Protein AF-A0A5N4EJU9-F1 (afdb_monomer)

Nearest PDB structures (foldseek):
  7nyw-assembly1_B  TM=4.055E-01  e=7.767E+00  Photorhabdus thracensis

pLDDT: mean 76.39, std 13.67, range [37.38, 88.31]

Structure (mmCIF, N/CA/C/O backbone):
data_AF-A0A5N4EJU9-F1
#
_entry.id   AF-A0A5N4EJU9-F1
#
loop_
_atom_site.group_PDB
_atom_site.id
_atom_site.type_symbol
_atom_site.label_atom_id
_atom_site.label_alt_id
_atom_site.label_comp_id
_atom_site.label_asym_id
_atom_site.label_entity_id
_atom_site.label_seq_id
_atom_site.pdbx_PDB_ins_code
_atom_site.Cartn_x
_atom_site.Cartn_y
_atom_site.Cartn_z
_atom_site.occupancy
_atom_site.B_iso_or_equiv
_atom_site.auth_seq_id
_atom_site.auth_comp_id
_atom_site.auth_asym_id
_atom_site.auth_atom_id
_atom_site.pdbx_PDB_model_num
ATOM 1 N N . MET A 1 1 ? 27.956 -9.356 -20.769 1.00 39.44 1 MET A N 1
ATOM 2 C CA . MET A 1 1 ? 26.520 -9.019 -20.761 1.00 39.44 1 MET A CA 1
ATOM 3 C C . MET A 1 1 ? 26.353 -7.804 -19.874 1.00 39.44 1 MET A C 1
ATOM 5 O O . MET A 1 1 ? 26.616 -7.911 -18.686 1.00 39.44 1 MET A O 1
ATOM 9 N N . MET A 1 2 ? 26.038 -6.649 -20.455 1.00 42.97 2 MET A N 1
ATOM 10 C CA . MET A 1 2 ? 25.545 -5.505 -19.690 1.00 42.97 2 MET A CA 1
ATOM 11 C C . MET A 1 2 ? 24.035 -5.696 -19.632 1.00 42.97 2 MET A C 1
ATOM 13 O O . MET A 1 2 ? 23.384 -5.613 -20.667 1.00 42.97 2 MET A O 1
ATOM 17 N N . VAL A 1 3 ? 23.520 -6.094 -18.470 1.00 47.19 3 VAL A N 1
ATOM 18 C CA . VAL A 1 3 ? 22.075 -6.094 -18.216 1.00 47.19 3 VAL A CA 1
ATOM 19 C C . VAL A 1 3 ? 21.650 -4.637 -18.324 1.00 47.19 3 VAL A C 1
ATOM 21 O O . VAL A 1 3 ? 22.240 -3.786 -17.652 1.00 47.19 3 VAL A O 1
ATOM 24 N N . GLU A 1 4 ? 20.727 -4.327 -19.232 1.00 47.16 4 GLU A N 1
ATOM 25 C CA . GLU A 1 4 ? 20.245 -2.960 -19.367 1.00 47.16 4 GLU A CA 1
ATOM 26 C C . GLU A 1 4 ? 19.667 -2.499 -18.019 1.00 47.16 4 GLU A C 1
ATOM 28 O O . GLU A 1 4 ? 19.055 -3.287 -17.292 1.00 47.16 4 GLU A O 1
ATOM 33 N N . PRO A 1 5 ? 19.845 -1.226 -17.631 1.00 54.81 5 PRO A N 1
ATOM 34 C CA . PRO A 1 5 ? 19.404 -0.729 -16.329 1.00 54.81 5 PRO A CA 1
ATOM 35 C C . PRO A 1 5 ? 17.876 -0.759 -16.111 1.00 54.81 5 PRO A C 1
ATOM 37 O O . PRO A 1 5 ? 17.426 -0.332 -15.048 1.00 54.81 5 PRO A O 1
ATOM 40 N N . LYS A 1 6 ? 17.095 -1.229 -17.092 1.00 54.69 6 LYS A N 1
ATOM 41 C CA . LYS A 1 6 ? 15.637 -1.378 -17.037 1.00 54.69 6 LYS A CA 1
ATOM 42 C C . LYS A 1 6 ? 15.220 -2.743 -16.459 1.00 54.69 6 LYS A C 1
ATOM 44 O O . LYS A 1 6 ? 14.422 -2.773 -15.532 1.00 54.69 6 LYS A O 1
ATOM 49 N N . ASP A 1 7 ? 15.878 -3.835 -16.861 1.00 59.38 7 ASP A N 1
ATOM 50 C CA . ASP A 1 7 ? 15.485 -5.206 -16.483 1.00 59.38 7 ASP A CA 1
ATOM 51 C C . ASP A 1 7 ? 15.632 -5.532 -14.987 1.00 59.38 7 ASP A C 1
ATOM 53 O O . ASP A 1 7 ? 14.846 -6.298 -14.431 1.00 59.38 7 ASP A O 1
ATOM 57 N N . TRP A 1 8 ? 16.645 -4.988 -14.303 1.00 54.78 8 TRP A N 1
ATOM 58 C CA . TRP A 1 8 ? 16.838 -5.278 -12.873 1.00 54.78 8 TRP A CA 1
ATOM 59 C C . TRP A 1 8 ? 15.823 -4.546 -11.989 1.00 54.78 8 TRP A C 1
ATOM 61 O O . TRP A 1 8 ? 15.387 -5.106 -10.987 1.00 54.78 8 TRP A O 1
ATOM 71 N N . LYS A 1 9 ? 15.406 -3.337 -12.393 1.00 64.50 9 LYS A N 1
ATOM 72 C CA . LYS A 1 9 ? 14.391 -2.550 -11.678 1.00 64.50 9 LYS A CA 1
ATOM 73 C C . LYS A 1 9 ? 13.004 -3.166 -11.810 1.00 64.50 9 LYS A C 1
ATOM 75 O O . LYS A 1 9 ? 12.245 -3.149 -10.847 1.00 6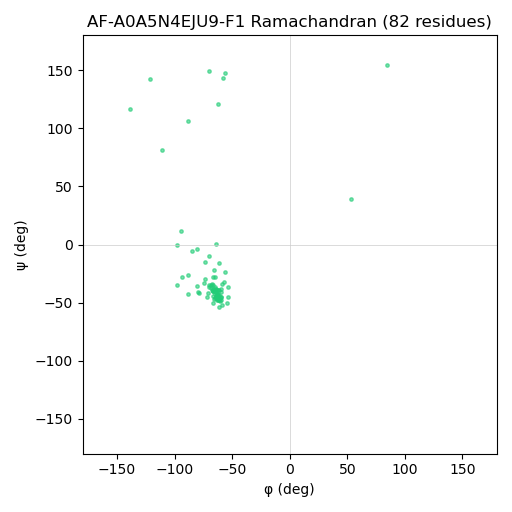4.50 9 LYS A O 1
ATOM 80 N N . ASP A 1 10 ? 12.697 -3.735 -12.976 1.00 71.56 10 ASP A N 1
ATOM 81 C CA . ASP A 1 10 ? 11.435 -4.442 -13.203 1.00 71.56 10 ASP A CA 1
ATOM 82 C C . ASP A 1 10 ? 11.356 -5.718 -12.349 1.00 71.56 10 ASP A C 1
ATOM 84 O O . ASP A 1 10 ? 10.328 -5.976 -11.725 1.00 71.56 10 ASP A O 1
ATOM 88 N N . ARG A 1 11 ? 12.463 -6.466 -12.217 1.00 74.12 11 ARG A N 1
ATOM 89 C CA . ARG A 1 11 ? 12.517 -7.638 -11.324 1.00 74.12 11 ARG A CA 1
ATOM 90 C C . ARG A 1 11 ? 12.400 -7.270 -9.846 1.00 74.12 11 ARG A C 1
ATOM 92 O O . ARG A 1 11 ? 11.701 -7.962 -9.118 1.00 74.12 11 ARG A O 1
ATOM 99 N N . GLU A 1 12 ? 13.034 -6.188 -9.397 1.00 78.12 12 GLU A N 1
ATOM 100 C CA . GLU A 1 12 ? 12.868 -5.709 -8.015 1.00 78.12 12 GLU A CA 1
ATOM 101 C C . GLU A 1 12 ? 11.429 -5.273 -7.719 1.00 78.12 12 GLU A C 1
ATOM 103 O O . GLU A 1 12 ? 10.910 -5.543 -6.635 1.00 78.12 12 GLU A O 1
ATOM 108 N N . LEU A 1 13 ? 10.763 -4.624 -8.677 1.00 80.94 13 LEU A N 1
ATOM 109 C CA . LEU A 1 13 ? 9.352 -4.268 -8.550 1.00 80.94 13 LEU A CA 1
ATOM 110 C C . LEU A 1 13 ? 8.454 -5.505 -8.486 1.00 80.94 13 LEU A C 1
ATOM 112 O O . LEU A 1 13 ? 7.554 -5.549 -7.649 1.00 80.94 13 LEU A O 1
ATOM 116 N N . GLU A 1 14 ? 8.706 -6.515 -9.322 1.00 82.38 14 GLU A N 1
ATOM 117 C CA . GLU A 1 14 ? 8.003 -7.798 -9.235 1.00 82.38 14 GLU A CA 1
ATOM 118 C C . GLU A 1 14 ? 8.217 -8.471 -7.876 1.00 82.38 14 GLU A C 1
ATOM 120 O O . GLU A 1 14 ? 7.255 -8.933 -7.266 1.00 82.38 14 GLU A O 1
ATOM 125 N N . GLU A 1 15 ? 9.449 -8.503 -7.364 1.00 85.69 15 GLU A N 1
ATOM 126 C CA . GLU A 1 15 ? 9.758 -9.105 -6.063 1.00 85.69 15 GLU A CA 1
ATOM 127 C C . GLU A 1 15 ? 9.060 -8.371 -4.908 1.00 85.69 15 GLU A C 1
ATOM 129 O O . GLU A 1 15 ? 8.473 -9.015 -4.033 1.00 85.69 15 GLU A O 1
ATOM 134 N N . LEU A 1 16 ? 9.051 -7.034 -4.929 1.00 84.44 16 LEU A N 1
ATOM 135 C CA . LEU A 1 16 ? 8.316 -6.213 -3.962 1.00 84.44 16 LEU A CA 1
ATOM 136 C C . LEU A 1 16 ? 6.806 -6.448 -4.046 1.00 84.44 16 LEU A C 1
ATOM 138 O O . LEU A 1 16 ? 6.150 -6.565 -3.011 1.00 84.44 16 LEU A O 1
ATOM 142 N N . LEU A 1 17 ? 6.255 -6.552 -5.256 1.00 84.81 17 LEU A N 1
ATOM 143 C CA . LEU A 1 17 ? 4.834 -6.815 -5.469 1.00 84.81 17 LEU A CA 1
ATOM 144 C C . LEU A 1 17 ? 4.446 -8.200 -4.945 1.00 84.81 17 LEU A C 1
ATOM 146 O O . LEU A 1 17 ? 3.469 -8.331 -4.208 1.00 84.81 17 LEU A O 1
ATOM 150 N N . VAL A 1 18 ? 5.237 -9.228 -5.255 1.00 87.19 18 VAL A N 1
ATOM 151 C CA . VAL A 1 18 ? 5.016 -10.592 -4.759 1.00 87.19 18 VAL A CA 1
ATOM 152 C C . VAL A 1 18 ? 5.131 -10.649 -3.234 1.00 87.19 18 VAL A C 1
ATOM 154 O O . VAL A 1 18 ? 4.276 -11.260 -2.594 1.00 87.19 18 VAL A O 1
ATOM 157 N N . SER A 1 19 ? 6.130 -9.990 -2.636 1.00 87.12 19 SER A N 1
ATOM 158 C CA . SER A 1 19 ? 6.279 -9.916 -1.174 1.00 87.12 19 SER A CA 1
ATOM 159 C C . SER A 1 19 ? 5.083 -9.225 -0.517 1.00 87.12 19 SER A C 1
ATOM 161 O O . SER A 1 19 ? 4.496 -9.763 0.426 1.00 87.12 19 SER A O 1
ATOM 163 N N . ALA A 1 20 ? 4.663 -8.076 -1.050 1.00 85.56 20 ALA A N 1
ATOM 164 C CA . ALA A 1 20 ? 3.543 -7.316 -0.512 1.00 85.56 20 ALA A CA 1
ATOM 165 C C . ALA A 1 20 ? 2.229 -8.108 -0.592 1.00 85.56 20 ALA A C 1
ATOM 167 O O . ALA A 1 20 ? 1.492 -8.180 0.392 1.00 85.56 20 ALA A O 1
ATOM 168 N N . VAL A 1 21 ? 1.968 -8.777 -1.721 1.00 87.00 21 VAL A N 1
ATOM 169 C CA . VAL A 1 21 ? 0.801 -9.658 -1.888 1.00 87.00 21 VAL A CA 1
ATOM 170 C C . VAL A 1 21 ? 0.868 -10.861 -0.945 1.00 87.00 21 VAL A C 1
ATOM 172 O O . VAL A 1 21 ? -0.155 -11.246 -0.387 1.00 87.00 21 VAL A O 1
ATOM 175 N N . GLN A 1 22 ? 2.045 -11.449 -0.710 1.00 86.25 22 GLN A N 1
ATOM 176 C CA . GLN A 1 22 ? 2.191 -12.554 0.246 1.00 86.25 22 GLN A CA 1
ATOM 177 C C . GLN A 1 22 ? 1.952 -12.125 1.699 1.00 86.25 22 GLN A C 1
ATOM 179 O O . GLN A 1 22 ? 1.424 -12.915 2.480 1.00 86.25 22 GLN A O 1
ATOM 184 N N . LYS A 1 23 ? 2.329 -10.897 2.073 1.00 85.19 23 LYS A N 1
ATOM 185 C CA . LYS A 1 23 ? 2.155 -10.380 3.441 1.00 85.19 23 LYS A CA 1
ATOM 186 C C . LYS A 1 23 ? 0.742 -9.892 3.726 1.00 85.19 23 LYS A C 1
ATOM 188 O O . LYS A 1 23 ? 0.234 -10.129 4.818 1.00 85.19 23 LYS A O 1
ATOM 193 N N . LEU A 1 24 ? 0.130 -9.204 2.766 1.00 82.38 24 LEU A N 1
ATOM 194 C CA . LEU A 1 24 ? -1.181 -8.572 2.923 1.00 82.38 24 LEU A CA 1
ATOM 195 C C . LEU A 1 24 ? -2.328 -9.476 2.452 1.00 82.38 24 LEU A C 1
ATOM 197 O O . LEU A 1 24 ? -3.436 -9.383 2.970 1.00 82.38 24 LEU A O 1
ATOM 201 N N . GLY A 1 25 ? -2.066 -10.373 1.501 1.00 87.00 25 GLY A N 1
ATOM 202 C CA . GLY A 1 25 ? -3.095 -11.038 0.706 1.00 87.00 25 GLY A CA 1
ATOM 203 C C . GLY A 1 25 ? -3.508 -10.182 -0.494 1.00 87.00 25 GLY A C 1
ATOM 204 O O . GLY A 1 25 ? -3.380 -8.960 -0.468 1.00 87.00 25 GLY A O 1
ATOM 205 N N . ALA A 1 26 ? -4.000 -10.821 -1.559 1.00 85.56 26 ALA A N 1
ATOM 206 C CA . ALA A 1 26 ? -4.323 -10.144 -2.819 1.00 85.56 26 ALA A CA 1
ATOM 207 C C . ALA A 1 26 ? -5.378 -9.034 -2.652 1.00 85.56 26 ALA A C 1
ATOM 209 O O . ALA A 1 26 ? -5.147 -7.913 -3.095 1.00 85.56 26 ALA A O 1
ATOM 210 N N . ASP A 1 27 ? -6.477 -9.322 -1.948 1.00 85.38 27 ASP A N 1
ATOM 211 C CA . ASP A 1 27 ? -7.593 -8.380 -1.787 1.00 85.38 27 ASP A CA 1
ATOM 212 C C . ASP A 1 27 ? -7.185 -7.141 -0.968 1.00 85.38 27 ASP A C 1
ATOM 214 O O . ASP A 1 27 ? -7.419 -6.004 -1.374 1.00 85.38 27 ASP A O 1
ATOM 218 N N . ALA A 1 28 ? -6.499 -7.347 0.163 1.00 85.19 28 ALA A N 1
ATOM 219 C CA . ALA A 1 28 ? -6.019 -6.248 0.999 1.00 85.19 28 ALA A CA 1
ATOM 220 C C . ALA A 1 28 ? -4.873 -5.471 0.334 1.00 85.19 28 ALA A C 1
ATOM 222 O O . ALA A 1 28 ? -4.790 -4.253 0.490 1.00 85.19 28 ALA A O 1
ATOM 223 N N . PHE A 1 29 ? -4.001 -6.142 -0.429 1.00 87.38 29 PHE A N 1
ATOM 224 C CA . PHE A 1 29 ? -2.977 -5.470 -1.227 1.00 87.38 29 PHE A CA 1
ATOM 225 C C . PHE A 1 29 ? -3.608 -4.532 -2.257 1.00 87.38 29 PHE A C 1
ATOM 227 O O . PHE A 1 29 ? -3.197 -3.378 -2.344 1.00 87.38 29 PHE A O 1
ATOM 234 N N . GLU A 1 30 ? -4.603 -4.998 -3.016 1.00 87.50 30 GLU A N 1
ATOM 235 C CA . GLU A 1 30 ? -5.260 -4.189 -4.045 1.00 87.50 30 GLU A CA 1
ATOM 236 C C . GLU A 1 30 ? -5.945 -2.955 -3.440 1.00 87.50 30 GLU A C 1
ATOM 238 O O . GLU A 1 30 ? -5.778 -1.839 -3.943 1.00 87.50 30 GLU A O 1
ATOM 243 N N . GLU A 1 31 ? -6.642 -3.129 -2.315 1.00 88.31 31 GLU A N 1
ATOM 244 C CA . GLU A 1 31 ? -7.298 -2.034 -1.599 1.00 88.31 31 GLU A CA 1
ATOM 245 C C . GLU A 1 31 ? -6.284 -0.995 -1.088 1.00 88.31 31 GLU A C 1
ATOM 247 O O . GLU A 1 31 ? -6.432 0.207 -1.341 1.00 88.31 31 GLU A O 1
ATOM 252 N N . VAL A 1 32 ? -5.203 -1.450 -0.443 1.00 87.44 32 VAL A N 1
ATOM 253 C CA . VAL A 1 32 ? -4.121 -0.585 0.053 1.00 87.44 32 VAL A CA 1
ATOM 254 C C . VAL A 1 32 ? -3.400 0.121 -1.096 1.00 87.44 32 VAL A C 1
ATOM 256 O O . VAL A 1 32 ? -3.159 1.328 -1.021 1.00 87.44 32 VAL A O 1
ATOM 259 N N . TYR A 1 33 ? -3.074 -0.594 -2.172 1.00 87.69 33 TYR A N 1
ATOM 260 C CA . TYR A 1 33 ? -2.380 -0.046 -3.335 1.00 87.69 33 TYR A CA 1
ATOM 261 C C . TYR A 1 33 ? -3.226 1.030 -4.028 1.00 87.69 33 TYR A C 1
ATOM 263 O O . TYR A 1 33 ? -2.737 2.135 -4.278 1.00 87.69 33 TYR A O 1
ATOM 271 N N . SER A 1 34 ? -4.510 0.756 -4.277 1.00 87.94 34 SER A N 1
ATOM 272 C CA . SER A 1 34 ? -5.441 1.709 -4.892 1.00 87.94 34 SER A CA 1
ATOM 273 C C . SER A 1 34 ? -5.631 2.964 -4.033 1.00 87.94 34 SER A C 1
ATOM 275 O O . SER A 1 34 ? -5.563 4.098 -4.537 1.00 87.94 34 SER A O 1
ATOM 277 N N . TYR A 1 35 ? -5.783 2.778 -2.717 1.00 88.31 35 TYR A N 1
ATOM 278 C CA . TYR A 1 35 ? -5.880 3.878 -1.765 1.00 88.31 35 TYR A CA 1
ATOM 279 C C . TYR A 1 35 ? -4.613 4.738 -1.762 1.00 88.31 35 TYR A C 1
ATOM 281 O O . TYR A 1 35 ? -4.693 5.949 -1.971 1.00 88.31 35 TYR A O 1
ATOM 289 N N . LEU A 1 36 ? -3.436 4.132 -1.580 1.00 86.12 36 LEU A N 1
ATOM 290 C CA . LEU A 1 36 ? -2.160 4.849 -1.507 1.00 86.12 36 LEU A CA 1
ATOM 291 C C . LEU A 1 36 ? -1.830 5.584 -2.807 1.00 86.12 36 LEU A C 1
ATOM 293 O O . LEU A 1 36 ? -1.350 6.721 -2.778 1.00 86.12 36 LEU A O 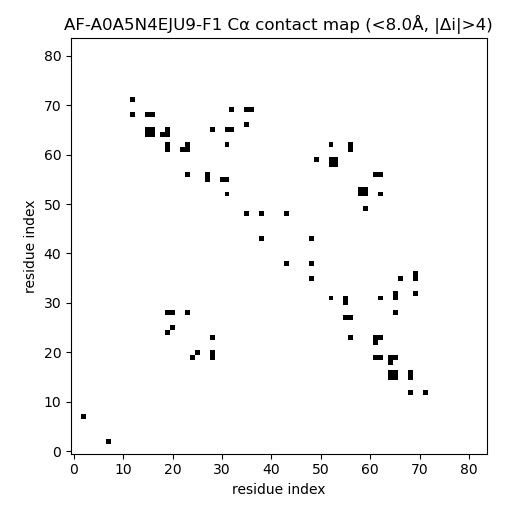1
ATOM 297 N N . LYS A 1 37 ? -2.128 4.972 -3.956 1.00 86.88 37 LYS A N 1
ATOM 298 C CA . LYS A 1 37 ? -1.960 5.598 -5.270 1.00 86.88 37 LYS A CA 1
ATOM 299 C C . LYS A 1 37 ? -2.817 6.857 -5.396 1.00 86.88 37 LYS A C 1
ATOM 301 O O . LYS A 1 37 ? -2.311 7.912 -5.783 1.00 86.88 37 LYS A O 1
ATOM 306 N N . SER A 1 38 ? -4.083 6.770 -4.992 1.00 87.06 38 SER A N 1
ATOM 307 C CA . SER A 1 38 ? -5.018 7.900 -4.988 1.00 87.06 38 SER A CA 1
ATOM 308 C C . SER A 1 38 ? -4.610 8.980 -3.982 1.00 87.06 38 SER A C 1
ATOM 310 O O . SER A 1 38 ? -4.577 10.164 -4.318 1.00 87.06 38 SER A O 1
ATOM 312 N N . ALA A 1 39 ? -4.218 8.586 -2.771 1.00 87.44 39 ALA A N 1
ATOM 313 C CA . ALA A 1 39 ? -3.758 9.481 -1.715 1.00 87.44 39 ALA A CA 1
ATOM 314 C C . ALA A 1 39 ? -2.518 10.280 -2.149 1.00 87.44 39 ALA A C 1
ATOM 316 O O . ALA A 1 39 ? -2.449 11.493 -1.945 1.00 87.44 39 ALA A O 1
ATOM 317 N N . ARG A 1 40 ? -1.567 9.639 -2.843 1.00 82.31 40 ARG A N 1
ATOM 318 C CA . ARG A 1 40 ? -0.383 10.306 -3.409 1.00 82.31 40 ARG A CA 1
ATOM 319 C C . ARG A 1 40 ? -0.729 11.289 -4.525 1.00 82.31 40 ARG A C 1
ATOM 321 O O . ARG A 1 40 ? -0.108 12.351 -4.594 1.00 82.31 40 ARG A O 1
ATOM 328 N N . GLN A 1 41 ? -1.703 10.974 -5.380 1.00 82.69 41 GLN A N 1
ATOM 329 C CA . GLN A 1 41 ? -2.196 11.912 -6.398 1.00 82.69 41 GLN A CA 1
ATOM 330 C C . GLN A 1 41 ? -2.877 13.130 -5.764 1.00 82.69 41 GLN A C 1
ATOM 332 O O . GLN A 1 41 ? -2.680 14.256 -6.216 1.00 82.69 41 GLN A O 1
ATOM 337 N N . GLN A 1 42 ? -3.622 12.910 -4.681 1.00 84.50 42 GLN A N 1
ATOM 338 C CA . GLN A 1 42 ? -4.325 13.952 -3.931 1.00 84.50 42 GLN A CA 1
ATOM 339 C C . GLN A 1 42 ? -3.418 14.717 -2.951 1.00 84.50 42 GLN A C 1
ATOM 341 O O . GLN A 1 42 ? -3.870 15.682 -2.342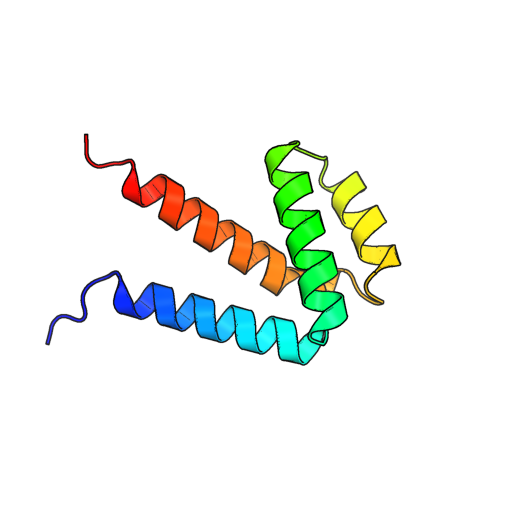 1.00 84.50 42 GLN A O 1
ATOM 346 N N . LYS A 1 43 ? -2.139 14.326 -2.818 1.00 81.19 43 LYS A N 1
ATOM 347 C CA . LYS A 1 43 ? -1.191 14.855 -1.819 1.00 81.19 43 LYS A CA 1
ATOM 348 C C . LYS A 1 43 ? -1.740 14.779 -0.386 1.00 81.19 43 LYS A C 1
ATOM 350 O O . LYS A 1 43 ? -1.535 15.703 0.400 1.00 81.19 43 LYS A O 1
ATOM 355 N N . ALA A 1 44 ? -2.433 13.688 -0.068 1.00 83.75 44 ALA A N 1
ATOM 356 C CA . ALA A 1 44 ? -2.921 13.420 1.278 1.00 83.75 44 ALA A CA 1
ATOM 357 C C . ALA A 1 44 ? -1.763 13.428 2.287 1.00 83.75 44 ALA A C 1
ATOM 359 O O . ALA A 1 44 ? -0.631 13.050 1.963 1.00 83.75 44 ALA A O 1
ATOM 360 N N . SER A 1 45 ? -2.052 13.861 3.511 1.00 82.31 45 SER A N 1
ATOM 361 C CA . SER A 1 45 ? -1.057 13.901 4.580 1.00 82.31 45 SER A CA 1
ATOM 362 C C . SER A 1 45 ? -0.687 12.490 5.038 1.00 82.31 45 SER A 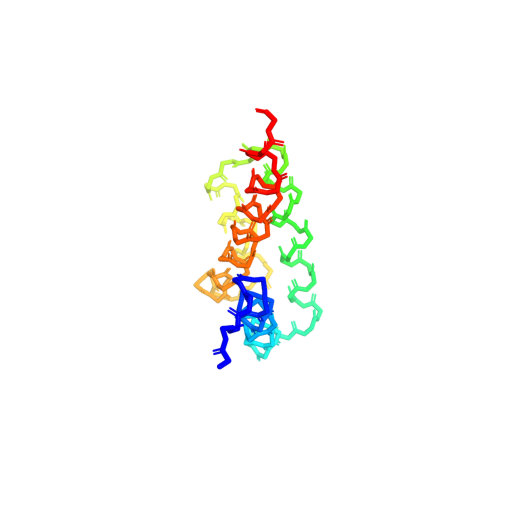C 1
ATOM 364 O O . SER A 1 45 ? -1.528 11.591 5.063 1.00 82.31 45 SER A O 1
ATOM 366 N N . GLU A 1 46 ? 0.556 12.298 5.487 1.00 79.75 46 GLU A N 1
ATOM 367 C CA . GLU A 1 46 ? 1.023 11.030 6.067 1.00 79.75 4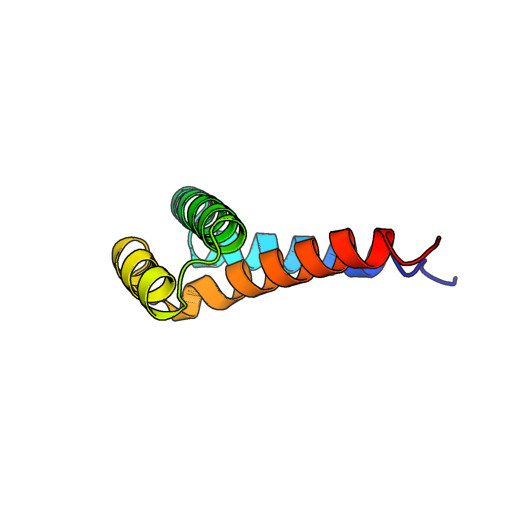6 GLU A CA 1
ATOM 368 C C . GLU A 1 46 ? 0.112 10.558 7.212 1.00 79.75 46 GLU A C 1
ATOM 370 O O . GLU A 1 46 ? -0.177 9.370 7.336 1.00 79.75 46 GLU A O 1
ATOM 375 N N . ALA A 1 47 ? -0.412 11.496 8.008 1.00 81.81 47 ALA A N 1
ATOM 376 C CA . ALA A 1 47 ? -1.342 11.194 9.092 1.00 81.81 47 ALA A CA 1
ATOM 377 C C . ALA A 1 47 ? -2.676 10.614 8.585 1.00 81.81 47 ALA A C 1
ATOM 379 O O . ALA A 1 47 ? -3.205 9.678 9.182 1.00 81.81 47 ALA A O 1
ATOM 380 N N . GLU A 1 48 ? -3.206 11.137 7.476 1.00 83.38 48 GLU A N 1
ATOM 381 C CA . GLU A 1 48 ? -4.445 10.648 6.856 1.00 83.38 48 GLU A CA 1
ATOM 382 C C . GLU A 1 48 ? -4.227 9.283 6.208 1.00 83.38 48 GLU A C 1
ATOM 384 O O . GLU A 1 48 ? -5.048 8.376 6.351 1.00 83.38 48 GLU A O 1
ATOM 389 N N . VAL A 1 49 ? -3.083 9.118 5.539 1.00 83.88 49 VAL A N 1
ATOM 390 C CA . VAL A 1 49 ? -2.672 7.843 4.956 1.00 83.88 49 VAL A CA 1
ATOM 391 C C . VAL A 1 49 ? -2.568 6.779 6.043 1.00 83.88 49 VAL A C 1
ATOM 393 O O . VAL A 1 49 ? -3.224 5.747 5.947 1.00 83.88 49 VAL A O 1
ATOM 396 N N . ARG A 1 50 ? -1.829 7.052 7.119 1.00 81.94 50 ARG A N 1
ATOM 397 C CA . ARG A 1 50 ? -1.649 6.117 8.231 1.00 81.94 50 ARG A CA 1
ATOM 398 C C . ARG A 1 50 ? -2.972 5.743 8.902 1.00 81.94 50 ARG A C 1
ATOM 400 O O . ARG A 1 50 ? -3.221 4.561 9.116 1.00 81.94 50 ARG A O 1
ATOM 407 N N . ALA A 1 51 ? -3.835 6.722 9.177 1.00 83.50 51 ALA A N 1
ATOM 408 C CA . ALA A 1 51 ? -5.134 6.483 9.807 1.00 83.50 51 ALA A CA 1
ATOM 409 C C . ALA A 1 51 ? -6.092 5.655 8.931 1.00 83.50 51 ALA A C 1
ATOM 411 O O . ALA A 1 51 ? -6.970 4.968 9.454 1.00 83.50 51 ALA A O 1
ATOM 412 N N . ALA A 1 52 ? -5.960 5.727 7.605 1.00 83.81 52 ALA A N 1
ATOM 413 C CA . ALA A 1 52 ? -6.715 4.875 6.695 1.00 83.81 52 ALA A CA 1
ATOM 414 C C . ALA A 1 52 ? -6.122 3.465 6.603 1.00 83.81 52 ALA A C 1
ATOM 416 O O . ALA A 1 52 ? -6.873 2.495 6.653 1.00 83.81 52 ALA A O 1
ATOM 417 N N . LEU A 1 53 ? -4.792 3.340 6.550 1.00 82.06 53 LEU A N 1
ATOM 418 C CA . LEU A 1 53 ? -4.119 2.040 6.525 1.00 82.06 53 LEU A CA 1
ATOM 419 C C . LEU A 1 53 ? -4.412 1.219 7.783 1.00 82.06 53 LEU A C 1
ATOM 421 O O . LEU A 1 53 ? -4.686 0.032 7.669 1.00 82.06 53 LEU A O 1
ATOM 425 N N . GLU A 1 54 ? -4.460 1.840 8.964 1.00 83.19 54 GLU A N 1
ATOM 426 C CA . GLU A 1 54 ? -4.816 1.159 10.223 1.00 83.19 54 GLU A CA 1
ATOM 427 C C . GLU A 1 54 ? -6.237 0.554 10.226 1.00 83.19 54 GLU A C 1
ATOM 429 O O . GLU A 1 54 ? -6.542 -0.283 11.073 1.00 83.19 54 GLU A O 1
ATOM 434 N N . LYS A 1 55 ? -7.113 0.948 9.289 1.00 81.75 55 LYS A N 1
ATOM 435 C CA . LYS A 1 55 ? -8.457 0.361 9.130 1.00 81.75 55 LYS A CA 1
ATOM 436 C C . LYS A 1 55 ? -8.478 -0.853 8.207 1.00 81.75 55 LYS A C 1
ATOM 438 O O . LYS A 1 55 ? -9.376 -1.678 8.336 1.00 81.75 55 LYS A O 1
ATOM 443 N N . VAL A 1 56 ? -7.532 -0.926 7.272 1.00 75.75 56 VAL A N 1
ATOM 444 C CA . VAL A 1 56 ? -7.466 -1.963 6.230 1.00 75.75 56 VAL A CA 1
ATOM 445 C C . VAL A 1 56 ? -6.487 -3.064 6.630 1.00 75.75 56 VAL A C 1
ATOM 447 O O . VAL A 1 56 ? -6.735 -4.239 6.377 1.00 75.75 56 VAL A O 1
ATOM 450 N N . VAL A 1 57 ? -5.397 -2.705 7.315 1.00 73.75 57 VAL A N 1
ATOM 451 C CA . VAL A 1 57 ? -4.370 -3.646 7.758 1.00 73.75 57 VAL A CA 1
ATOM 452 C C . VAL A 1 57 ? -4.194 -3.617 9.276 1.00 73.75 57 VAL A C 1
ATOM 454 O O . VAL A 1 57 ? -4.202 -2.551 9.892 1.00 73.75 57 VAL A O 1
ATOM 457 N N . PRO A 1 58 ? -3.958 -4.779 9.910 1.00 71.75 58 PRO A N 1
ATOM 458 C CA . PRO A 1 58 ? -3.726 -4.854 11.351 1.00 71.75 58 PRO A CA 1
ATOM 459 C C . PRO A 1 58 ? -2.424 -4.162 11.782 1.00 71.75 58 PRO A C 1
ATOM 461 O O . PRO A 1 58 ? -2.27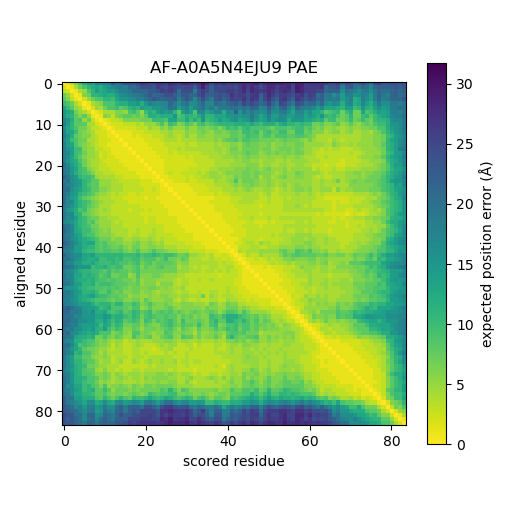9 -3.786 12.946 1.00 71.75 58 PRO A O 1
ATOM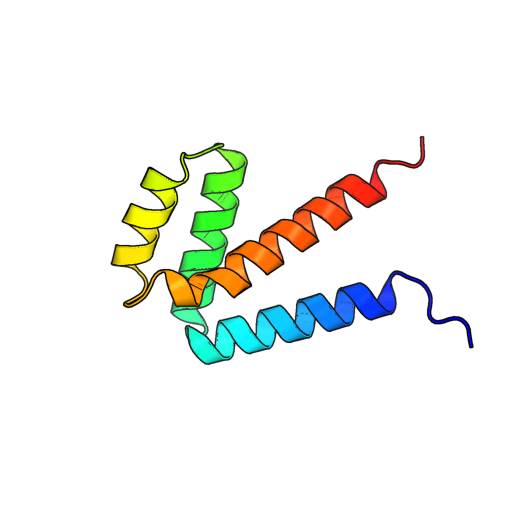 464 N N . ARG A 1 59 ? -1.463 -3.991 10.864 1.00 74.88 59 ARG A N 1
ATOM 465 C CA . ARG A 1 59 ? -0.224 -3.244 11.088 1.00 74.88 59 ARG A CA 1
ATOM 466 C C . ARG A 1 59 ? 0.104 -2.393 9.871 1.00 74.88 59 ARG A C 1
ATOM 468 O O . ARG A 1 59 ? 0.443 -2.917 8.818 1.00 74.88 59 ARG A O 1
ATOM 475 N N . ALA A 1 60 ? 0.119 -1.073 10.049 1.00 71.75 60 ALA A N 1
ATOM 476 C CA . ALA A 1 60 ? 0.571 -0.138 9.015 1.00 71.75 60 ALA A CA 1
ATOM 477 C C . ALA A 1 60 ? 2.009 -0.429 8.528 1.00 71.75 60 ALA A C 1
ATOM 479 O O . ALA A 1 60 ? 2.355 -0.102 7.398 1.00 71.75 60 ALA A O 1
ATOM 480 N N . SER A 1 61 ? 2.833 -1.092 9.350 1.00 72.31 61 SER A N 1
ATOM 481 C CA . SER A 1 61 ? 4.169 -1.581 8.983 1.00 72.31 61 SER A CA 1
ATOM 482 C C . SER A 1 61 ? 4.156 -2.520 7.774 1.00 72.31 61 SER A C 1
ATOM 484 O O . SER A 1 61 ? 5.107 -2.517 6.997 1.00 72.31 61 SER A O 1
ATOM 486 N N . ASP A 1 62 ? 3.084 -3.295 7.595 1.00 76.00 62 ASP A N 1
ATOM 487 C CA . ASP A 1 62 ? 2.950 -4.256 6.496 1.00 76.00 62 ASP A CA 1
ATOM 488 C C . ASP A 1 62 ? 2.685 -3.544 5.154 1.00 76.00 62 ASP A C 1
ATOM 490 O O . ASP A 1 62 ? 2.886 -4.120 4.090 1.00 76.00 62 ASP A O 1
ATOM 494 N N . CYS A 1 63 ? 2.315 -2.256 5.185 1.00 79.81 63 CYS A N 1
ATOM 495 C CA . CYS A 1 63 ? 2.133 -1.417 3.994 1.00 79.81 63 CYS A CA 1
ATOM 496 C C . CYS A 1 63 ? 3.429 -0.773 3.489 1.00 79.81 63 CYS A C 1
ATOM 498 O O . CYS A 1 63 ? 3.416 -0.124 2.444 1.00 79.81 63 CYS A O 1
ATOM 500 N N . PHE A 1 64 ? 4.543 -0.920 4.211 1.00 81.25 64 PHE A N 1
ATOM 501 C CA . PHE A 1 64 ? 5.807 -0.279 3.847 1.00 81.25 64 PHE A CA 1
ATOM 502 C C . PHE A 1 64 ? 6.302 -0.712 2.459 1.00 81.25 64 PHE A C 1
ATOM 504 O O . PHE A 1 64 ? 6.782 0.114 1.689 1.00 81.25 64 PHE A O 1
ATOM 511 N N . GLU A 1 65 ? 6.121 -1.986 2.104 1.00 82.44 65 GLU A N 1
ATOM 512 C CA . GLU A 1 65 ? 6.502 -2.518 0.787 1.00 82.44 65 GLU A CA 1
ATOM 513 C C . GLU A 1 65 ? 5.624 -1.963 -0.335 1.00 82.44 65 GLU A C 1
ATOM 515 O O . GLU A 1 65 ? 6.127 -1.660 -1.414 1.00 82.44 65 GLU A O 1
ATOM 520 N N . VAL A 1 66 ? 4.335 -1.735 -0.063 1.00 84.00 66 VAL A N 1
ATOM 521 C CA . VAL A 1 66 ? 3.416 -1.096 -1.015 1.00 84.00 66 VAL A CA 1
ATOM 522 C C . VAL A 1 66 ? 3.799 0.368 -1.240 1.00 84.00 66 VAL A C 1
ATOM 524 O O . VAL A 1 66 ? 3.762 0.864 -2.366 1.00 84.00 66 VAL A O 1
ATOM 527 N N . ASP A 1 67 ? 4.216 1.067 -0.183 1.00 84.06 67 ASP A N 1
ATOM 528 C CA . ASP A 1 67 ? 4.677 2.451 -0.295 1.00 84.06 67 ASP A CA 1
ATOM 529 C C . ASP A 1 67 ? 6.012 2.561 -1.057 1.00 84.06 67 ASP A C 1
ATOM 531 O O . ASP A 1 67 ? 6.178 3.466 -1.887 1.00 84.06 67 ASP A O 1
ATOM 535 N N . GLN A 1 68 ? 6.928 1.603 -0.852 1.00 83.50 68 GLN A N 1
ATOM 536 C CA . GLN A 1 68 ? 8.151 1.482 -1.648 1.00 83.50 68 GLN A CA 1
ATOM 537 C C . GLN A 1 68 ? 7.846 1.209 -3.120 1.00 83.50 68 GLN A C 1
ATOM 539 O O . GLN A 1 68 ? 8.382 1.907 -3.980 1.00 83.50 68 GLN A O 1
ATOM 544 N N . LEU A 1 69 ? 6.949 0.266 -3.417 1.0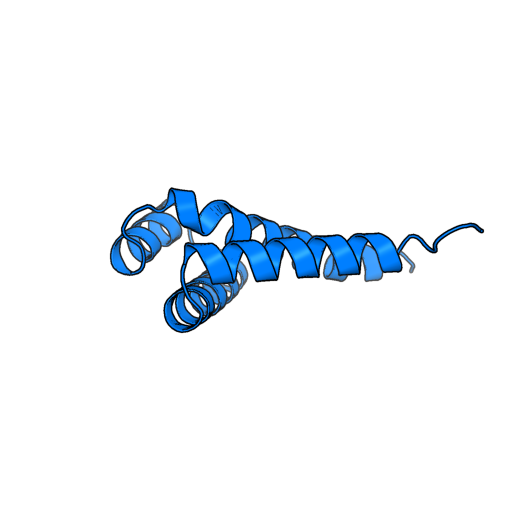0 85.25 69 LEU A N 1
ATOM 545 C CA . LEU A 1 69 ? 6.519 -0.049 -4.780 1.00 85.25 69 LEU A CA 1
ATOM 546 C C . LEU A 1 69 ? 6.016 1.215 -5.504 1.00 85.25 69 LEU A C 1
ATOM 548 O O . LEU A 1 69 ? 6.506 1.568 -6.576 1.00 85.25 69 LEU A O 1
ATOM 552 N N . LEU A 1 70 ? 5.119 1.975 -4.866 1.00 84.12 70 LEU A N 1
ATOM 553 C CA . LEU A 1 70 ? 4.586 3.230 -5.411 1.00 84.12 70 LEU A CA 1
ATOM 554 C C . LEU A 1 70 ? 5.638 4.340 -5.530 1.00 84.12 70 LEU A C 1
ATOM 556 O O . LEU A 1 70 ? 5.492 5.263 -6.336 1.00 84.12 70 LEU A O 1
ATOM 560 N N . TYR A 1 71 ? 6.669 4.329 -4.685 1.00 83.06 71 TYR A N 1
ATOM 561 C CA . TYR A 1 71 ? 7.793 5.256 -4.791 1.00 83.06 71 TYR A CA 1
ATOM 562 C C . TYR A 1 71 ? 8.678 4.918 -5.992 1.00 83.06 71 TYR A C 1
ATOM 564 O O . TYR A 1 71 ? 8.998 5.819 -6.768 1.00 83.06 71 TYR A O 1
ATOM 572 N N . PHE A 1 72 ? 8.996 3.640 -6.197 1.00 80.12 72 PHE A N 1
ATOM 573 C CA . PHE A 1 72 ? 9.757 3.180 -7.354 1.00 80.12 72 PHE A CA 1
ATOM 574 C C . PHE A 1 72 ? 9.007 3.408 -8.669 1.00 80.12 72 PHE A C 1
ATOM 576 O O . PHE A 1 72 ? 9.590 3.986 -9.582 1.00 80.12 72 PHE A O 1
ATOM 583 N N . GLU A 1 73 ? 7.711 3.084 -8.751 1.00 80.81 73 GLU A N 1
ATOM 584 C CA . GLU A 1 73 ? 6.878 3.408 -9.923 1.00 80.81 73 GLU A CA 1
ATOM 585 C C . GLU A 1 73 ? 6.941 4.902 -10.266 1.00 80.81 73 GLU A C 1
ATOM 587 O O . GLU A 1 73 ? 7.123 5.290 -11.421 1.00 80.81 73 GLU A O 1
ATOM 592 N N . LYS A 1 74 ? 6.830 5.763 -9.248 1.00 81.06 74 LYS A N 1
ATOM 593 C CA . LYS A 1 74 ? 6.904 7.215 -9.423 1.00 81.06 74 LYS A CA 1
ATOM 594 C C . LYS A 1 74 ? 8.296 7.667 -9.866 1.00 81.06 74 LYS A C 1
ATOM 596 O O . LYS A 1 74 ? 8.389 8.549 -10.713 1.00 81.06 74 LYS A O 1
ATOM 601 N N . LEU A 1 75 ? 9.365 7.079 -9.327 1.00 77.19 75 LEU A N 1
ATOM 602 C CA . LEU A 1 75 ? 10.735 7.355 -9.761 1.00 77.19 75 LEU A CA 1
ATOM 603 C C . LEU A 1 75 ? 10.990 6.909 -11.201 1.00 77.19 75 LEU A C 1
ATOM 605 O O . LEU A 1 75 ? 11.706 7.606 -11.911 1.00 77.19 75 LEU A O 1
ATOM 609 N N . ILE A 1 76 ? 10.411 5.792 -11.642 1.00 75.69 76 ILE A N 1
ATOM 610 C CA . ILE A 1 76 ? 10.495 5.342 -13.037 1.00 75.69 76 ILE A CA 1
ATOM 611 C C . ILE A 1 76 ? 9.737 6.316 -13.934 1.00 75.69 76 ILE A C 1
ATOM 613 O O . ILE A 1 76 ? 10.325 6.857 -14.865 1.00 75.69 76 ILE A O 1
ATOM 617 N N . ALA A 1 77 ? 8.490 6.646 -13.589 1.00 73.25 77 ALA A N 1
ATOM 618 C CA . ALA A 1 77 ? 7.690 7.615 -14.336 1.00 73.25 77 ALA A CA 1
ATOM 619 C C . ALA A 1 77 ? 8.346 9.010 -14.406 1.00 73.25 77 ALA A C 1
ATOM 621 O O . ALA A 1 77 ? 8.214 9.711 -15.405 1.00 73.25 77 ALA A O 1
ATOM 622 N N . MET A 1 78 ? 9.066 9.426 -13.357 1.00 70.19 78 MET A N 1
ATOM 623 C CA . MET A 1 78 ? 9.821 10.686 -13.334 1.00 70.19 78 MET A CA 1
ATOM 624 C C . MET A 1 78 ? 11.176 10.587 -14.048 1.00 70.19 78 MET A C 1
ATOM 626 O O . MET A 1 78 ? 11.605 11.552 -14.677 1.00 70.19 78 MET A O 1
ATOM 630 N N . GLY A 1 79 ? 11.851 9.440 -13.965 1.00 62.59 79 GLY A N 1
ATOM 631 C CA . GLY A 1 79 ? 13.146 9.175 -14.593 1.00 62.59 79 GLY A CA 1
ATOM 632 C C . GLY A 1 79 ? 13.057 8.989 -16.108 1.00 62.59 79 GLY A C 1
ATOM 633 O O . GLY A 1 79 ? 13.979 9.379 -16.818 1.00 62.59 79 GLY A O 1
ATOM 634 N N . GLU A 1 80 ? 11.927 8.495 -16.619 1.00 53.69 80 GLU A N 1
ATOM 635 C CA . GLU A 1 80 ? 11.618 8.463 -18.056 1.00 53.69 80 GLU A CA 1
ATOM 636 C C . GLU A 1 80 ? 11.341 9.870 -18.638 1.00 53.69 80 GLU A C 1
ATOM 638 O O . GLU A 1 80 ? 11.316 10.038 -19.854 1.00 53.69 80 GLU A O 1
ATOM 643 N N . GLY A 1 81 ? 11.209 10.905 -17.793 1.00 44.53 81 GLY A N 1
ATOM 644 C CA . GLY A 1 81 ? 11.026 12.306 -18.197 1.00 44.53 81 GLY A CA 1
ATOM 645 C C . GLY A 1 81 ? 12.291 13.177 -18.203 1.00 44.53 81 GLY A C 1
ATOM 646 O O . GLY A 1 81 ? 12.198 14.356 -18.532 1.00 44.53 81 GLY A O 1
ATOM 647 N N . ALA A 1 82 ? 13.465 12.644 -17.838 1.00 41.75 82 ALA A N 1
ATOM 648 C CA . ALA A 1 82 ? 14.709 13.422 -17.710 1.00 41.75 82 ALA A CA 1
ATOM 649 C C . ALA A 1 82 ? 15.613 13.412 -18.963 1.00 41.75 82 ALA A C 1
ATOM 651 O O . ALA A 1 82 ? 16.752 13.872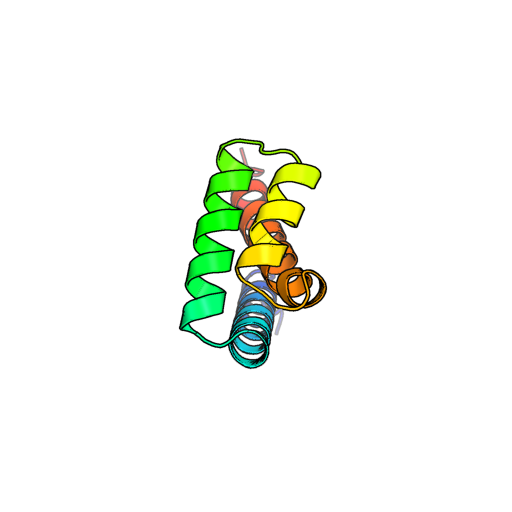 -18.906 1.00 41.75 82 ALA A O 1
ATOM 652 N N . HIS A 1 83 ? 15.110 12.919 -20.096 1.00 39.91 83 HIS A N 1
ATOM 653 C CA . HIS A 1 83 ? 15.716 13.125 -21.412 1.00 39.91 83 HIS A CA 1
ATOM 654 C C . HIS A 1 83 ? 14.811 14.039 -22.248 1.00 39.91 83 HIS A C 1
ATOM 656 O O . HIS A 1 83 ? 14.032 13.567 -23.074 1.00 39.91 83 HIS A O 1
ATOM 662 N N . HIS A 1 84 ? 14.910 15.349 -22.024 1.00 37.38 84 HIS A N 1
ATOM 663 C CA . HIS A 1 84 ? 14.532 16.351 -23.021 1.00 37.38 84 HIS A CA 1
ATOM 664 C C . HIS A 1 84 ? 15.629 17.409 -23.096 1.00 37.38 84 HIS A C 1
ATOM 666 O O . HIS A 1 84 ? 16.066 17.867 -22.016 1.00 37.38 84 HIS A O 1
#

Organism: Camelus dromedarius (NCBI:txid9838)

Solvent-accessible surface area (backbone atoms only — not comparable to full-atom values): 4889 Å² total; per-residue (Å²): 135,83,77,58,87,61,64,62,54,53,50,51,48,50,51,39,50,53,50,30,29,71,74,56,33,64,71,50,33,51,53,50,48,55,50,51,56,50,35,61,74,69,65,57,50,70,68,57,52,50,62,52,37,54,74,76,34,99,48,58,75,70,46,51,45,51,53,48,49,57,48,50,55,48,49,50,65,53,58,74,62,74,82,124

Foldseek 3Di:
DPDPPPVVLVVVLVVLLVQLCVLQPDVLLVVLLVVVLVCVVVVPDPVVNQVVNVVSDVDPVSCVSSVVSSVSVVCVVVVVVPPD

Sequence (84 aa):
MMVEPKDWKDRELEELLVSAVQKLGADAFEEVYSYLKSARQQKASEAEVRAALEKVVPRASDCFEVDQLLYFEKLIAMGEGAHH

Radius of gyration: 14.32 Å; Cα contacts (8 Å, |Δi|>4): 48; chains: 1; bounding box: 35×29×34 Å

Mean predicted aligned error: 8.27 Å

Secondary structure (DSSP, 8-state):
----TTHHHHHHHHHHHHHHHHHH-HHHHHHHHHHHHHHHHTT--HHHHHHHHHHH-S-GGGGHHHHHHHHHHHHHHHHTTS--